Protein AF-A0A4R1AKG6-F1 (afdb_monomer)

Foldseek 3Di:
DDAWEWEWEAEPVRQKIFIDINQFTDDIGRDDDPVNVVVVCVVGPGHPYYWYWYFHVVVCVVVPNDDDRGNVVRDPVGIDTDD

Mean predicted aligned error: 4.7 Å

pLDDT: mean 86.47, std 7.65, range [57.28, 95.62]

Structure (mmCIF, N/CA/C/O backbone):
data_AF-A0A4R1AKG6-F1
#
_entry.id   AF-A0A4R1AKG6-F1
#
loop_
_atom_site.group_PDB
_atom_site.id
_atom_site.type_symbol
_atom_site.label_atom_id
_atom_site.label_alt_id
_atom_site.label_comp_id
_atom_site.label_asym_id
_atom_site.label_entity_id
_atom_site.label_seq_id
_atom_site.pdbx_PDB_ins_code
_atom_site.Cartn_x
_atom_site.Cartn_y
_atom_site.Cartn_z
_atom_site.occupancy
_atom_site.B_iso_or_equiv
_atom_site.auth_seq_id
_atom_site.auth_comp_id
_atom_site.auth_asym_id
_atom_site.auth_atom_id
_atom_site.pdbx_PDB_model_num
ATOM 1 N N . MET A 1 1 ? -18.788 -7.719 13.612 1.00 57.28 1 MET A N 1
ATOM 2 C CA . MET A 1 1 ? -18.312 -6.540 12.868 1.00 57.28 1 MET A CA 1
ATOM 3 C C . MET A 1 1 ? -17.228 -7.051 11.953 1.00 57.28 1 MET A C 1
ATOM 5 O O . MET A 1 1 ? -16.307 -7.681 12.458 1.00 57.28 1 MET A O 1
ATOM 9 N N . GLU A 1 2 ? -17.404 -6.908 10.646 1.00 75.06 2 GLU A N 1
ATOM 10 C CA . GLU A 1 2 ? -16.327 -7.163 9.687 1.00 75.06 2 GLU A CA 1
ATOM 11 C C . GLU A 1 2 ? -15.376 -5.965 9.795 1.00 75.06 2 GLU A C 1
ATOM 13 O O . GLU A 1 2 ? -15.835 -4.825 9.785 1.00 75.06 2 GLU A O 1
ATOM 18 N N . GLY A 1 3 ? -14.101 -6.214 10.090 1.00 85.06 3 GLY A N 1
ATOM 19 C CA . GLY A 1 3 ? -13.093 -5.158 10.157 1.00 85.06 3 GLY A CA 1
ATOM 20 C C . GLY A 1 3 ? -12.398 -4.961 8.823 1.00 85.06 3 GLY A C 1
ATOM 21 O O . GLY A 1 3 ? -12.553 -5.781 7.924 1.00 85.06 3 GLY A O 1
ATOM 22 N N . TYR A 1 4 ? -11.619 -3.891 8.723 1.00 89.38 4 TYR A N 1
ATOM 23 C CA . TYR A 1 4 ? -10.925 -3.522 7.493 1.00 89.38 4 TYR A CA 1
ATOM 24 C C . TYR A 1 4 ? -9.612 -4.293 7.343 1.00 89.38 4 TYR A C 1
ATOM 26 O O . TYR A 1 4 ? -8.848 -4.429 8.307 1.00 89.38 4 TYR A O 1
ATOM 34 N N . SER A 1 5 ? -9.329 -4.763 6.130 1.00 92.56 5 SER A N 1
ATOM 35 C CA . SER A 1 5 ? -8.016 -5.282 5.756 1.00 92.56 5 SER A CA 1
ATOM 36 C C . SER A 1 5 ? -7.199 -4.188 5.090 1.00 92.56 5 SER A C 1
ATOM 38 O O . SER A 1 5 ? -7.613 -3.623 4.079 1.00 92.56 5 SER A O 1
ATOM 40 N N . LEU A 1 6 ? -6.011 -3.927 5.626 1.00 93.31 6 LEU A N 1
ATOM 41 C CA . LEU A 1 6 ? -5.066 -2.981 5.055 1.00 93.31 6 LEU A CA 1
ATOM 42 C C . LEU A 1 6 ? -3.969 -3.717 4.290 1.00 93.31 6 LEU A C 1
ATOM 44 O O . LEU A 1 6 ? -3.380 -4.682 4.784 1.00 93.31 6 LEU A O 1
ATOM 48 N N . THR A 1 7 ? -3.657 -3.234 3.095 1.00 94.56 7 THR A N 1
ATOM 49 C CA . THR A 1 7 ? -2.536 -3.727 2.301 1.00 94.56 7 THR A CA 1
ATOM 50 C C . THR A 1 7 ? -1.647 -2.568 1.888 1.00 94.56 7 THR A C 1
ATOM 52 O O . THR A 1 7 ? -2.076 -1.672 1.168 1.00 94.56 7 THR A O 1
ATOM 55 N N . LEU A 1 8 ? -0.397 -2.602 2.335 1.00 93.38 8 LEU A N 1
ATOM 56 C CA . LEU A 1 8 ? 0.653 -1.698 1.891 1.00 93.38 8 LEU A CA 1
ATOM 57 C C . LEU A 1 8 ? 1.381 -2.325 0.706 1.00 93.38 8 LEU A C 1
ATOM 59 O O . LEU A 1 8 ? 1.929 -3.420 0.826 1.00 93.38 8 LEU A O 1
ATOM 63 N N . VAL A 1 9 ? 1.426 -1.623 -0.417 1.00 93.12 9 VAL A N 1
ATOM 64 C CA . VAL A 1 9 ? 2.257 -1.985 -1.565 1.00 93.12 9 VAL A CA 1
ATOM 65 C C . VAL A 1 9 ? 3.350 -0.937 -1.699 1.00 93.12 9 VAL A C 1
ATOM 67 O O . VAL A 1 9 ? 3.060 0.252 -1.768 1.00 93.12 9 VAL A O 1
ATOM 70 N N . ARG A 1 10 ? 4.607 -1.372 -1.712 1.00 92.06 10 ARG A N 1
ATOM 71 C CA . ARG A 1 10 ? 5.778 -0.508 -1.898 1.00 92.06 10 ARG A CA 1
ATOM 72 C C . ARG A 1 10 ? 6.462 -0.844 -3.203 1.00 92.06 10 ARG A C 1
ATOM 74 O O . ARG A 1 10 ? 6.577 -2.026 -3.514 1.00 92.06 10 ARG A O 1
ATOM 81 N N . SER A 1 11 ? 6.953 0.134 -3.943 1.00 90.25 11 SER A N 1
ATOM 82 C CA . SER A 1 11 ? 7.938 -0.161 -4.980 1.00 90.25 11 SER A CA 1
ATOM 83 C C . SER A 1 11 ? 9.209 -0.738 -4.350 1.00 90.25 11 SER A C 1
ATOM 85 O O . SER A 1 11 ? 9.522 -0.500 -3.179 1.00 90.25 11 SER A O 1
ATOM 87 N N . ASP A 1 12 ? 9.909 -1.583 -5.093 1.00 88.19 12 ASP A N 1
ATOM 88 C CA . ASP A 1 12 ? 11.135 -2.240 -4.644 1.00 88.19 12 ASP A CA 1
ATOM 89 C C . ASP A 1 12 ? 12.331 -1.286 -4.528 1.00 88.19 12 ASP A C 1
ATOM 91 O O . ASP A 1 12 ? 13.222 -1.534 -3.713 1.00 88.19 12 ASP A O 1
ATOM 95 N N . ASP A 1 13 ? 12.315 -0.175 -5.263 1.00 84.81 13 ASP A N 1
ATOM 96 C CA . ASP A 1 13 ? 13.215 0.970 -5.069 1.00 84.81 13 ASP A CA 1
ATOM 97 C C . ASP A 1 13 ? 12.891 1.803 -3.809 1.00 84.81 13 ASP A C 1
ATOM 99 O O . ASP A 1 13 ? 13.747 2.542 -3.322 1.00 84.81 13 ASP A O 1
ATOM 103 N N . GLY A 1 14 ? 11.699 1.627 -3.226 1.00 82.69 14 GLY A N 1
ATOM 104 C CA . GLY A 1 14 ? 11.218 2.362 -2.056 1.00 82.69 14 GLY A CA 1
ATOM 105 C C . GLY A 1 14 ? 10.692 3.770 -2.350 1.00 82.69 14 GLY A C 1
ATOM 106 O O . GLY A 1 14 ? 10.356 4.486 -1.403 1.00 82.69 14 GLY A O 1
ATOM 107 N N . ASP A 1 15 ? 10.596 4.164 -3.619 1.00 85.31 15 ASP A N 1
ATOM 108 C CA . ASP A 1 15 ? 10.204 5.516 -4.024 1.00 85.31 15 ASP A CA 1
ATOM 109 C C . ASP A 1 15 ? 8.697 5.757 -3.969 1.00 85.31 15 ASP A C 1
ATOM 111 O O . ASP A 1 15 ? 8.279 6.907 -3.847 1.00 85.31 15 ASP A O 1
ATOM 115 N N . TRP A 1 16 ? 7.883 4.706 -4.043 1.00 89.62 16 TRP A N 1
ATOM 116 C CA . TRP A 1 16 ? 6.429 4.778 -4.103 1.00 89.62 16 TRP A CA 1
ATOM 117 C C . TRP A 1 16 ? 5.771 3.842 -3.099 1.00 89.62 16 TRP A C 1
ATOM 119 O O . TRP A 1 16 ? 6.163 2.688 -2.918 1.00 89.62 16 TRP A O 1
ATOM 129 N N . GLU A 1 17 ? 4.700 4.328 -2.484 1.00 92.38 17 GLU A N 1
ATOM 130 C CA . GLU A 1 17 ? 3.858 3.549 -1.588 1.00 92.38 17 GLU A CA 1
ATOM 131 C C . GLU A 1 17 ? 2.384 3.753 -1.946 1.00 92.38 17 GLU A C 1
ATOM 133 O O . GLU A 1 17 ? 1.950 4.874 -2.210 1.00 92.38 17 GLU A O 1
ATOM 138 N N . GLY A 1 18 ? 1.618 2.664 -1.943 1.00 93.06 18 GLY A N 1
ATOM 139 C CA . GLY A 1 18 ? 0.173 2.643 -2.131 1.00 93.06 18 GLY A CA 1
ATOM 140 C C . GLY A 1 18 ? -0.491 1.883 -0.988 1.00 93.06 18 GLY A C 1
ATOM 141 O O . GLY A 1 18 ? -0.111 0.751 -0.674 1.00 93.06 18 GLY A O 1
ATOM 142 N N . LEU A 1 19 ? -1.481 2.502 -0.355 1.00 93.94 19 LEU A N 1
ATOM 143 C CA . LEU A 1 19 ? -2.276 1.915 0.716 1.00 93.94 19 LEU A CA 1
ATOM 144 C C . LEU A 1 19 ? -3.657 1.542 0.206 1.00 93.94 19 LEU A C 1
ATOM 146 O O . LEU A 1 19 ? -4.416 2.387 -0.263 1.00 93.94 19 LEU A O 1
ATOM 150 N N . TYR A 1 20 ? -3.983 0.264 0.354 1.00 94.56 20 TYR A N 1
ATOM 151 C CA . TYR A 1 20 ? -5.267 -0.299 -0.019 1.00 94.56 20 TYR A CA 1
ATOM 152 C C . TYR A 1 20 ? -6.067 -0.661 1.227 1.00 94.56 20 TYR A C 1
ATOM 154 O O . TYR A 1 20 ? -5.545 -1.298 2.145 1.00 94.56 20 TYR A O 1
ATOM 162 N N . VAL A 1 21 ? -7.352 -0.323 1.216 1.00 94.25 21 VAL A N 1
ATOM 163 C CA . VAL A 1 21 ?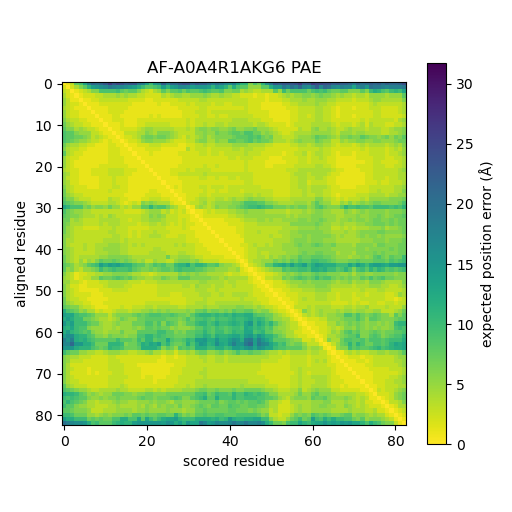 -8.343 -0.732 2.213 1.00 94.25 21 VAL A CA 1
ATOM 164 C C . VAL A 1 21 ? -9.339 -1.658 1.525 1.00 94.25 21 VAL A C 1
ATOM 166 O O . VAL A 1 21 ? -9.957 -1.284 0.530 1.00 94.25 21 VAL A O 1
ATOM 169 N N . ASP A 1 22 ? -9.440 -2.899 2.000 1.00 94.12 22 ASP A N 1
ATOM 170 C CA . ASP A 1 22 ? -10.256 -3.966 1.399 1.00 94.12 22 ASP A CA 1
ATOM 171 C C . ASP A 1 22 ? -10.001 -4.149 -0.111 1.00 94.12 22 ASP A C 1
ATOM 173 O O . ASP A 1 22 ? -10.898 -4.427 -0.909 1.00 94.12 22 ASP A O 1
ATOM 177 N N . GLY A 1 23 ? -8.735 -3.986 -0.507 1.00 94.12 23 GLY A N 1
ATOM 178 C CA . GLY A 1 23 ? -8.285 -4.119 -1.891 1.00 94.12 23 GLY A CA 1
ATOM 179 C C . GLY A 1 23 ? -8.565 -2.906 -2.783 1.00 94.12 23 GLY A C 1
ATOM 180 O O . GLY A 1 23 ? -8.332 -3.002 -3.987 1.00 94.12 23 GLY A O 1
ATOM 181 N N . ILE A 1 24 ? -9.028 -1.783 -2.228 1.00 95.62 24 ILE A N 1
ATOM 182 C CA . ILE A 1 24 ? -9.246 -0.516 -2.939 1.00 95.62 24 ILE A CA 1
ATOM 183 C C . ILE A 1 24 ? -8.185 0.50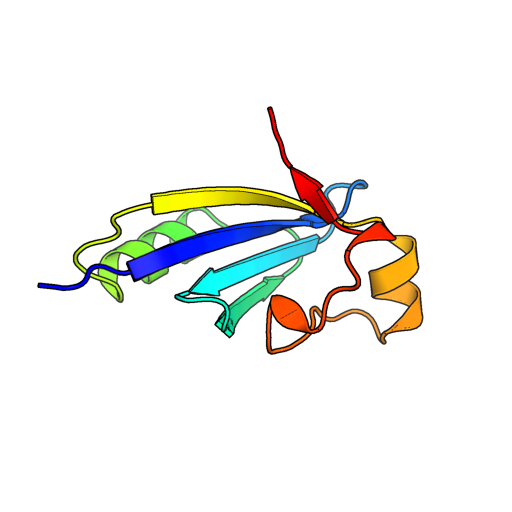2 -2.530 1.00 95.62 24 ILE A C 1
ATOM 185 O O . ILE A 1 24 ? -7.972 0.702 -1.337 1.00 95.62 24 ILE A O 1
ATOM 189 N N . LEU A 1 25 ? -7.540 1.145 -3.504 1.00 94.38 25 LEU A N 1
ATOM 190 C CA . LEU A 1 25 ? -6.540 2.181 -3.261 1.00 94.38 25 LEU A CA 1
ATOM 191 C C . LEU A 1 25 ? -7.188 3.373 -2.542 1.00 94.38 25 LEU A C 1
ATOM 193 O O . LEU A 1 25 ? -8.126 3.982 -3.060 1.00 94.38 25 LEU A O 1
ATOM 197 N N . ASP A 1 26 ? -6.690 3.682 -1.348 1.00 94.25 26 ASP A N 1
ATOM 198 C CA . ASP A 1 26 ? -7.127 4.816 -0.528 1.00 94.25 26 ASP A CA 1
ATOM 199 C C . ASP A 1 26 ? -6.176 6.009 -0.688 1.00 94.25 26 ASP A C 1
ATOM 201 O O . ASP A 1 26 ? -6.624 7.127 -0.939 1.00 94.25 26 ASP A O 1
ATOM 205 N N . ILE A 1 27 ? -4.864 5.770 -0.603 1.00 93.06 27 ILE A N 1
ATOM 206 C CA . ILE A 1 27 ? -3.835 6.803 -0.764 1.00 93.06 27 ILE A CA 1
ATOM 207 C C . ILE A 1 27 ? -2.573 6.232 -1.415 1.00 93.06 27 ILE A C 1
ATOM 209 O O . ILE A 1 27 ? -2.205 5.082 -1.179 1.00 93.06 27 ILE A O 1
ATOM 213 N N . GLU A 1 28 ? -1.896 7.050 -2.216 1.00 93.19 28 GLU A N 1
ATOM 214 C CA . GLU A 1 28 ? -0.579 6.760 -2.782 1.00 93.19 28 GLU A CA 1
ATOM 215 C C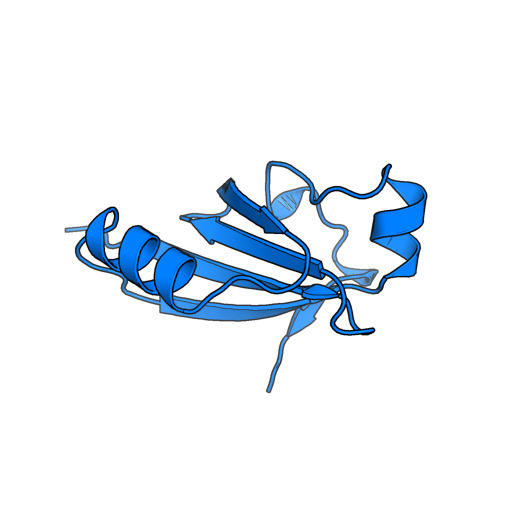 . GLU A 1 28 ? 0.339 7.983 -2.715 1.00 93.19 28 GLU A C 1
ATOM 217 O O . GLU A 1 28 ? -0.132 9.123 -2.650 1.00 93.19 28 GLU A O 1
ATOM 222 N N . GLY A 1 29 ? 1.650 7.758 -2.754 1.00 90.31 29 GLY A N 1
ATOM 223 C CA . GLY A 1 29 ? 2.617 8.842 -2.871 1.00 90.31 29 GLY A CA 1
ATOM 224 C C . GLY A 1 29 ? 4.072 8.409 -2.753 1.00 90.31 29 GLY A C 1
ATOM 225 O O . GLY A 1 29 ? 4.390 7.250 -2.479 1.00 90.31 29 GLY A O 1
ATOM 226 N N . HIS A 1 30 ? 4.956 9.393 -2.928 1.00 85.88 30 HIS A N 1
ATOM 227 C CA . HIS A 1 30 ? 6.383 9.236 -2.695 1.00 85.88 30 HIS A CA 1
ATOM 228 C C . HIS A 1 30 ? 6.680 9.224 -1.196 1.00 85.88 30 HIS A C 1
ATOM 230 O O . HIS A 1 30 ? 6.852 10.286 -0.600 1.00 85.88 30 HIS A O 1
ATOM 236 N N . SER A 1 31 ? 6.732 8.030 -0.602 1.00 82.81 31 SER A N 1
ATOM 237 C CA . SER A 1 31 ? 6.906 7.812 0.841 1.00 82.81 31 SER A CA 1
ATOM 238 C C . SER A 1 31 ? 5.784 8.441 1.683 1.00 82.81 31 SER A C 1
ATOM 240 O O . SER A 1 31 ? 5.774 9.640 1.970 1.00 82.81 31 SER A O 1
ATOM 242 N N . LEU A 1 32 ? 4.821 7.624 2.107 1.00 87.62 32 LEU A N 1
ATOM 243 C CA . LEU A 1 32 ? 3.716 8.079 2.944 1.00 87.62 32 LEU A CA 1
ATOM 244 C C . LEU A 1 32 ? 4.233 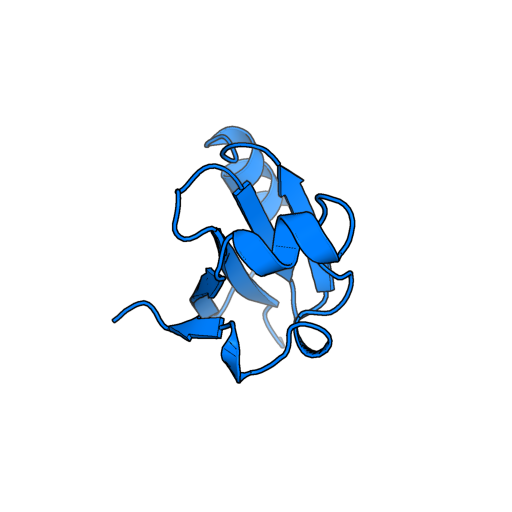8.464 4.329 1.00 87.62 32 LEU A C 1
ATOM 246 O O . LEU A 1 32 ? 5.010 7.752 4.973 1.00 87.62 32 LEU A O 1
ATOM 250 N N . SER A 1 33 ? 3.781 9.615 4.811 1.00 88.62 33 SER A N 1
ATOM 251 C CA . SER A 1 33 ? 4.206 10.138 6.099 1.00 88.62 33 SER A CA 1
ATOM 252 C C . SER A 1 33 ? 3.508 9.415 7.250 1.00 88.62 33 SER A C 1
ATOM 254 O O . SER A 1 33 ? 2.420 8.856 7.113 1.00 88.62 33 SER A O 1
ATOM 256 N N . ASN A 1 34 ? 4.079 9.511 8.453 1.00 87.69 34 ASN A N 1
ATOM 257 C CA . ASN A 1 34 ? 3.412 9.029 9.667 1.00 87.69 34 ASN A CA 1
ATOM 258 C C . ASN A 1 34 ? 2.022 9.664 9.873 1.00 87.69 34 ASN A C 1
ATOM 260 O O . ASN A 1 34 ? 1.169 9.052 10.511 1.00 87.69 34 ASN A O 1
ATOM 264 N N . TYR A 1 35 ? 1.786 10.877 9.359 1.00 90.75 35 TYR A N 1
ATOM 265 C CA . TYR A 1 35 ? 0.478 11.528 9.443 1.00 90.75 35 TYR A CA 1
ATOM 266 C C . TYR A 1 35 ? -0.560 10.844 8.556 1.00 90.75 35 TYR A C 1
ATOM 268 O O . TYR A 1 35 ? -1.685 10.664 9.010 1.00 90.75 35 TYR A O 1
ATOM 276 N N . ASP A 1 36 ? -0.177 10.403 7.357 1.00 89.62 36 ASP A N 1
ATOM 277 C CA . ASP A 1 36 ? -1.065 9.678 6.439 1.00 89.62 36 ASP A CA 1
ATOM 278 C C . ASP A 1 36 ? -1.517 8.350 7.058 1.00 89.62 36 ASP A C 1
ATOM 280 O O . ASP A 1 36 ? -2.696 7.999 7.038 1.00 89.62 36 ASP A O 1
ATOM 284 N N . TRP A 1 37 ? -0.588 7.657 7.721 1.00 85.31 37 TRP A N 1
ATOM 285 C CA . TRP A 1 37 ? -0.879 6.446 8.485 1.00 85.31 37 TRP A CA 1
ATOM 286 C C . TRP A 1 37 ? -1.824 6.693 9.664 1.00 85.31 37 TRP A C 1
ATOM 288 O O . TRP A 1 37 ? -2.761 5.922 9.879 1.00 85.31 37 TRP A O 1
ATOM 298 N N . ILE A 1 38 ? -1.591 7.758 10.437 1.00 87.38 38 ILE A N 1
ATOM 299 C CA . ILE A 1 38 ? -2.453 8.120 11.572 1.00 87.38 38 ILE A CA 1
ATOM 300 C C . ILE A 1 38 ? -3.857 8.486 11.086 1.00 87.38 38 ILE A C 1
ATOM 302 O O . ILE A 1 38 ? -4.839 8.044 11.687 1.00 87.38 38 ILE A O 1
ATOM 306 N N . ASP A 1 39 ? -3.963 9.265 10.011 1.00 88.94 39 ASP A N 1
ATOM 307 C CA . ASP A 1 39 ? -5.241 9.643 9.414 1.00 88.94 39 ASP A CA 1
ATOM 308 C C . ASP A 1 39 ? -6.010 8.407 8.935 1.00 88.94 39 ASP A C 1
ATOM 310 O O . ASP A 1 39 ? -7.171 8.228 9.305 1.00 88.94 39 ASP A O 1
ATOM 314 N N . LEU A 1 40 ? -5.344 7.487 8.229 1.00 86.44 40 LEU A N 1
ATOM 315 C CA . LEU A 1 40 ? -5.961 6.248 7.761 1.00 86.44 40 LEU A CA 1
ATOM 316 C C . LEU A 1 40 ? -6.487 5.402 8.927 1.00 86.44 40 LEU A C 1
ATOM 318 O O . LEU A 1 40 ? -7.658 5.017 8.932 1.00 86.44 40 LEU A O 1
ATOM 322 N N . ILE A 1 41 ? -5.662 5.150 9.948 1.00 85.25 41 ILE A N 1
ATOM 323 C CA . ILE A 1 41 ? -6.073 4.374 11.132 1.00 85.25 41 ILE A CA 1
ATOM 324 C C . ILE A 1 41 ? -7.261 5.044 11.842 1.00 85.25 41 ILE A C 1
ATOM 326 O O . ILE A 1 41 ? -8.143 4.358 12.358 1.00 85.25 41 ILE A O 1
ATOM 330 N N . THR A 1 42 ? -7.308 6.378 11.848 1.00 86.69 42 THR A N 1
ATOM 331 C CA . THR A 1 42 ? -8.399 7.147 12.463 1.00 86.69 42 THR A CA 1
ATOM 332 C C . THR A 1 42 ? -9.690 7.077 11.640 1.00 86.69 42 THR A C 1
ATOM 334 O O . THR A 1 42 ? -10.778 6.964 12.212 1.00 86.69 42 THR A O 1
ATOM 337 N N . ARG A 1 43 ? -9.596 7.123 10.303 1.00 86.81 43 ARG A N 1
ATOM 338 C CA . ARG A 1 43 ? -10.742 6.991 9.385 1.00 86.81 43 ARG A CA 1
ATOM 339 C C . ARG A 1 43 ? -11.329 5.579 9.401 1.00 86.81 43 ARG A C 1
ATOM 341 O O . ARG A 1 43 ? -12.551 5.42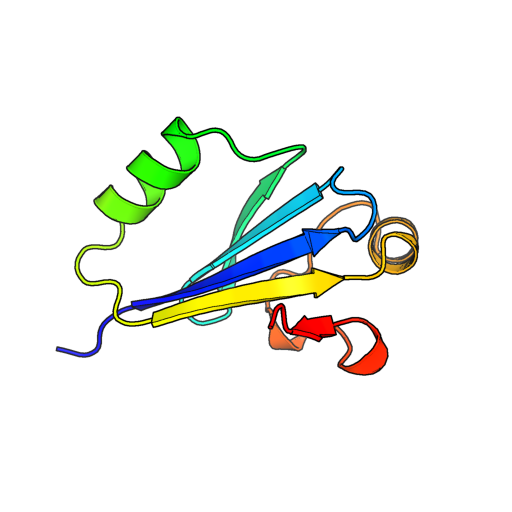3 9.385 1.00 86.81 43 ARG A O 1
ATOM 348 N N . HIS A 1 44 ? -10.476 4.561 9.484 1.00 83.69 44 HIS A N 1
ATOM 349 C CA . HIS A 1 44 ? -10.853 3.150 9.432 1.00 83.69 44 HIS A CA 1
ATOM 350 C C . HIS A 1 44 ? -10.736 2.496 10.807 1.00 83.69 44 HIS A C 1
ATOM 352 O O . HIS A 1 44 ? -9.856 1.681 11.079 1.00 83.69 44 HIS A O 1
ATOM 358 N N . ASN A 1 45 ? -11.674 2.842 11.691 1.00 73.75 45 ASN A N 1
ATOM 359 C CA . ASN A 1 45 ? -11.814 2.162 12.973 1.00 73.75 45 ASN A CA 1
ATOM 360 C C . ASN A 1 45 ? -11.996 0.652 12.743 1.00 73.75 45 ASN A C 1
ATOM 362 O O . ASN A 1 45 ? -12.880 0.253 11.987 1.00 73.75 45 ASN A O 1
ATOM 366 N N . TYR A 1 46 ? -11.206 -0.165 13.451 1.00 85.00 46 TYR A N 1
ATOM 367 C CA . TYR A 1 46 ? -11.247 -1.637 13.418 1.00 85.00 46 TYR A CA 1
ATOM 368 C C . TYR A 1 46 ? -10.517 -2.301 12.229 1.00 85.00 46 TYR A C 1
ATOM 370 O O . TYR A 1 46 ? -11.083 -3.128 11.516 1.00 85.00 46 TYR A O 1
ATOM 378 N N . ILE A 1 47 ? -9.232 -1.976 12.047 1.00 86.19 47 ILE A N 1
ATOM 379 C CA . ILE A 1 47 ? -8.319 -2.733 11.171 1.00 86.19 47 ILE A CA 1
ATOM 380 C C . ILE A 1 47 ? 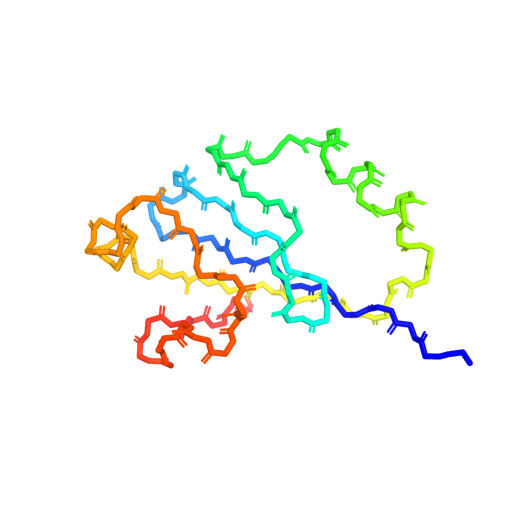-8.042 -4.109 11.795 1.00 86.19 47 ILE A C 1
ATOM 382 O O . ILE A 1 47 ? -7.613 -4.195 12.948 1.00 86.19 47 ILE A O 1
ATOM 386 N N . VAL A 1 48 ? -8.284 -5.183 11.042 1.00 89.25 48 VAL A N 1
ATOM 387 C CA . VAL A 1 48 ? -8.135 -6.578 11.509 1.00 89.25 48 VAL A CA 1
ATOM 388 C C . VAL A 1 48 ? -6.920 -7.290 10.923 1.00 89.25 48 VAL A C 1
ATOM 390 O O . VAL A 1 48 ? -6.452 -8.272 11.498 1.00 89.25 48 VAL A O 1
ATOM 393 N N . SER A 1 49 ? -6.386 -6.789 9.811 1.00 89.31 49 SER A N 1
ATOM 394 C CA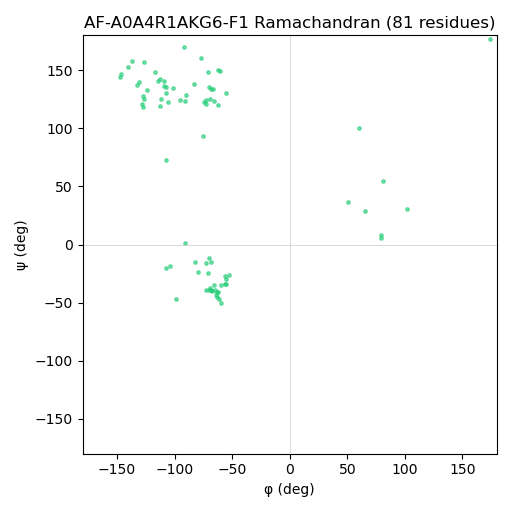 . SER A 1 49 ? -5.193 -7.322 9.158 1.00 89.31 49 SER A CA 1
ATOM 395 C C . SER A 1 49 ? -4.399 -6.209 8.491 1.00 89.31 49 SER A C 1
ATOM 397 O O . SER A 1 49 ? -4.966 -5.260 7.954 1.00 89.31 49 SER A O 1
ATOM 399 N N . ILE A 1 50 ? -3.075 -6.351 8.528 1.00 90.44 50 ILE A N 1
ATOM 400 C CA . ILE A 1 50 ? -2.131 -5.515 7.792 1.00 90.44 50 ILE A CA 1
ATOM 401 C C . ILE A 1 50 ? -1.207 -6.464 7.038 1.00 90.44 50 ILE A C 1
ATOM 403 O O . ILE A 1 50 ? -0.538 -7.297 7.652 1.00 90.44 50 ILE A O 1
ATOM 407 N N . GLU A 1 51 ? -1.178 -6.347 5.717 1.00 92.69 51 GLU A N 1
ATOM 408 C CA . GLU A 1 51 ? -0.229 -7.055 4.860 1.00 92.69 51 GLU A CA 1
ATOM 409 C C . GLU A 1 51 ? 0.671 -6.062 4.126 1.00 92.69 51 GLU A C 1
ATOM 411 O O . GLU A 1 51 ? 0.248 -4.954 3.800 1.00 92.69 51 GLU A O 1
ATOM 416 N N . GLN A 1 52 ? 1.911 -6.469 3.849 1.00 92.25 52 GLN A N 1
ATOM 417 C CA . GLN A 1 52 ? 2.859 -5.677 3.073 1.00 92.25 52 GLN A CA 1
ATOM 418 C C . GLN A 1 52 ? 3.371 -6.474 1.872 1.00 92.25 52 GLN A C 1
ATOM 420 O O . GLN A 1 52 ? 3.805 -7.625 2.002 1.00 92.25 52 GLN A O 1
ATOM 425 N N . PHE A 1 53 ? 3.371 -5.821 0.716 1.00 92.50 53 PHE A N 1
ATOM 426 C CA . PHE A 1 53 ? 3.908 -6.327 -0.536 1.00 92.50 53 PHE A CA 1
ATOM 427 C C . PHE A 1 53 ? 4.898 -5.340 -1.143 1.00 92.50 53 PHE A C 1
ATOM 429 O O . PHE A 1 53 ? 4.850 -4.138 -0.885 1.00 92.50 53 PHE A O 1
ATOM 436 N N . TYR A 1 54 ? 5.767 -5.878 -1.986 1.00 91.38 54 TYR A N 1
ATOM 437 C CA . TYR A 1 54 ? 6.622 -5.127 -2.883 1.00 91.38 54 TYR A CA 1
ATOM 438 C C . TYR A 1 54 ? 6.154 -5.318 -4.323 1.00 91.38 54 TYR A C 1
ATOM 440 O O . TYR A 1 54 ? 5.764 -6.428 -4.696 1.00 91.38 54 TYR A O 1
ATOM 448 N N . ILE A 1 55 ? 6.201 -4.248 -5.108 1.00 88.56 55 ILE A N 1
ATOM 449 C CA . ILE A 1 55 ? 5.964 -4.226 -6.548 1.00 88.56 55 ILE A CA 1
ATOM 450 C C . ILE A 1 55 ? 7.277 -3.893 -7.260 1.00 88.56 55 ILE A C 1
ATOM 452 O O . ILE A 1 55 ? 8.052 -3.089 -6.755 1.00 88.56 55 ILE A O 1
ATOM 456 N N . ASN A 1 56 ? 7.543 -4.509 -8.412 1.00 84.69 56 ASN A N 1
ATOM 457 C CA . ASN A 1 56 ? 8.662 -4.076 -9.257 1.00 84.69 56 ASN A CA 1
ATOM 458 C C . ASN A 1 56 ? 8.368 -2.660 -9.787 1.00 84.69 56 ASN A C 1
ATOM 460 O O . ASN A 1 56 ? 7.326 -2.464 -10.422 1.00 84.69 56 ASN A O 1
ATOM 464 N N . GLY A 1 57 ? 9.264 -1.704 -9.525 1.00 74.12 57 GLY A N 1
ATOM 465 C CA . GLY A 1 57 ? 9.152 -0.308 -9.956 1.00 74.12 57 GLY A CA 1
ATOM 466 C C . GLY A 1 57 ? 8.961 -0.131 -11.466 1.00 74.12 57 GLY A C 1
ATOM 467 O O . GLY A 1 57 ? 8.220 0.761 -11.874 1.00 74.12 57 GLY A O 1
ATOM 468 N N . GLU A 1 58 ? 9.487 -1.044 -12.295 1.00 76.62 58 GLU A N 1
ATOM 469 C CA . GLU A 1 58 ? 9.278 -1.045 -13.756 1.00 76.62 58 GLU A CA 1
ATOM 470 C C . GLU A 1 58 ? 7.783 -1.049 -14.124 1.00 76.62 58 GLU A C 1
ATOM 472 O O . GLU A 1 58 ? 7.373 -0.409 -15.089 1.00 76.62 58 GLU A O 1
ATOM 477 N N . LEU A 1 59 ? 6.935 -1.712 -13.327 1.00 76.50 59 LEU A N 1
ATOM 478 C CA . LEU A 1 59 ? 5.492 -1.719 -13.565 1.00 76.50 59 LEU A CA 1
ATOM 479 C C . LEU A 1 59 ? 4.865 -0.344 -13.338 1.00 76.50 59 LEU A C 1
ATOM 481 O O . LEU A 1 59 ? 3.980 0.036 -14.098 1.00 76.50 59 LEU A O 1
ATOM 485 N N . LEU A 1 60 ? 5.296 0.395 -12.311 1.00 75.94 60 LEU A N 1
ATOM 486 C CA . LEU A 1 60 ? 4.789 1.746 -12.052 1.00 75.94 60 LEU A CA 1
ATOM 487 C C . LEU A 1 60 ? 5.174 2.692 -13.191 1.00 75.94 60 LEU A C 1
ATOM 489 O O . LEU A 1 60 ? 4.347 3.497 -13.616 1.00 75.94 60 LEU A O 1
ATOM 493 N N . GLU A 1 61 ? 6.383 2.555 -13.735 1.00 73.81 61 GLU A N 1
ATOM 494 C CA . GLU A 1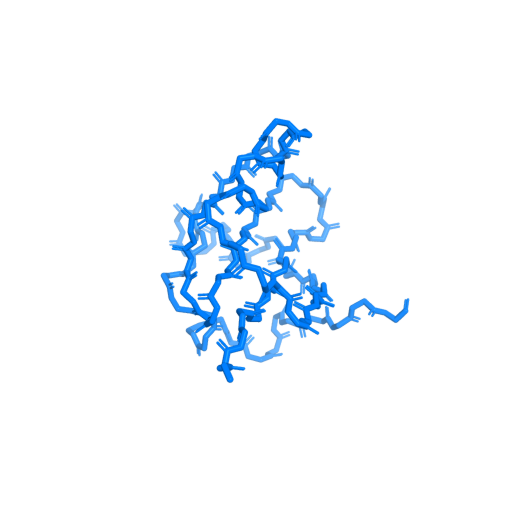 61 ? 6.805 3.302 -14.923 1.00 73.81 61 GLU A CA 1
ATOM 495 C C . GLU A 1 61 ? 5.946 2.958 -16.154 1.00 73.81 61 GLU A C 1
ATOM 497 O O . GLU A 1 61 ? 5.536 3.857 -16.891 1.00 73.81 61 GLU A O 1
ATOM 502 N N . GLU A 1 62 ? 5.610 1.679 -16.352 1.00 75.25 62 GLU A N 1
ATOM 503 C CA . GLU A 1 62 ? 4.793 1.208 -17.480 1.00 75.25 62 GLU A CA 1
ATOM 504 C C . GLU A 1 62 ? 3.322 1.654 -17.410 1.00 75.25 62 GLU A C 1
ATOM 506 O O . GLU A 1 62 ? 2.724 1.959 -18.447 1.00 75.25 62 GLU A O 1
ATOM 511 N N . ILE A 1 63 ? 2.721 1.702 -16.215 1.00 72.44 63 ILE A N 1
ATOM 512 C CA . ILE A 1 63 ? 1.285 2.007 -16.035 1.00 72.44 63 ILE A CA 1
ATOM 513 C C . ILE A 1 63 ? 0.981 3.497 -15.828 1.00 72.44 63 ILE A C 1
ATOM 515 O O . ILE A 1 63 ? -0.187 3.868 -15.706 1.00 72.44 63 ILE A O 1
ATOM 519 N N . GLY A 1 64 ? 2.001 4.358 -15.855 1.00 69.81 64 GLY A N 1
ATOM 520 C CA . GLY A 1 64 ? 1.830 5.813 -15.832 1.00 69.81 64 GLY A CA 1
ATOM 521 C C . GLY A 1 64 ? 2.078 6.481 -14.478 1.00 69.81 64 GLY A C 1
ATOM 522 O O . GLY A 1 64 ? 1.490 7.527 -14.221 1.00 69.81 64 GLY A O 1
ATOM 523 N N . ALA A 1 65 ? 2.965 5.912 -13.656 1.00 75.69 65 ALA A N 1
ATOM 524 C CA . ALA A 1 65 ? 3.451 6.457 -12.383 1.00 75.69 65 ALA A CA 1
ATOM 525 C C . ALA A 1 65 ? 2.398 6.587 -11.262 1.00 75.69 65 ALA A C 1
ATOM 527 O O . ALA A 1 65 ? 2.540 7.433 -10.384 1.00 75.69 65 ALA A O 1
ATOM 528 N N . SER A 1 66 ? 1.377 5.726 -11.278 1.00 85.81 66 SER A N 1
ATOM 529 C CA . SER A 1 66 ? 0.379 5.573 -10.208 1.00 85.81 66 SER A CA 1
ATOM 530 C C . SER A 1 66 ? 0.032 4.100 -10.014 1.00 85.81 66 SER A C 1
ATOM 532 O O . SER A 1 66 ? 0.093 3.302 -10.952 1.00 85.81 66 SER A O 1
ATOM 534 N N . PHE A 1 67 ? -0.374 3.730 -8.806 1.00 90.44 67 PHE A N 1
ATOM 535 C CA . PHE A 1 67 ? -0.890 2.409 -8.492 1.00 90.44 67 PHE A CA 1
ATOM 536 C C . PHE A 1 67 ? -2.285 2.177 -9.108 1.00 90.44 67 PHE A C 1
ATOM 538 O O . PHE A 1 67 ? -3.088 3.108 -9.221 1.00 90.44 67 PHE A O 1
ATOM 545 N N . PRO A 1 68 ? -2.628 0.927 -9.480 1.00 91.25 68 PRO A N 1
ATOM 546 C CA . PRO A 1 68 ? -3.985 0.589 -9.898 1.00 91.25 68 PRO A CA 1
ATOM 547 C C . PRO A 1 68 ? -5.015 0.846 -8.795 1.00 91.25 68 PRO A C 1
ATOM 549 O O . PRO A 1 68 ? -4.736 0.680 -7.610 1.00 91.25 68 PRO A O 1
ATOM 552 N N . TYR A 1 69 ? -6.247 1.186 -9.178 1.00 93.06 69 TYR A N 1
ATOM 553 C CA . TYR A 1 69 ? -7.303 1.461 -8.201 1.00 93.06 69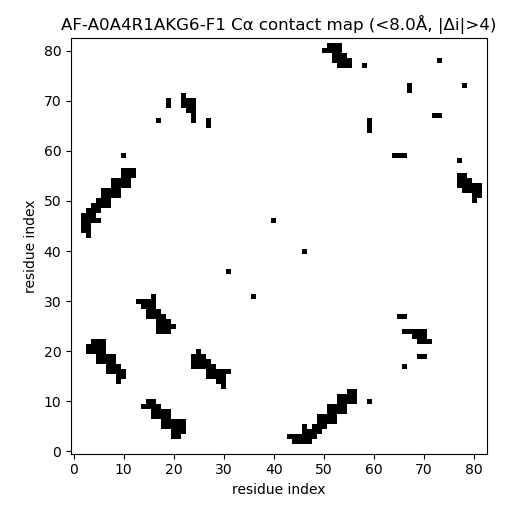 TYR A CA 1
ATOM 554 C C . TYR A 1 69 ? -7.680 0.216 -7.390 1.00 93.06 69 TYR A C 1
ATOM 556 O O . TYR A 1 69 ? -8.000 0.321 -6.204 1.00 93.06 69 TYR A O 1
ATOM 564 N N . LYS A 1 70 ? -7.647 -0.972 -8.005 1.00 95.12 70 LYS A N 1
ATOM 565 C CA . LYS A 1 70 ? -7.881 -2.237 -7.300 1.00 95.12 70 LYS A CA 1
ATOM 566 C C . LYS A 1 70 ? -6.583 -3.004 -7.144 1.00 95.12 70 LYS A C 1
ATOM 568 O O . LYS A 1 70 ? -5.869 -3.237 -8.113 1.00 95.12 70 LYS A O 1
ATOM 573 N N . LEU A 1 71 ? -6.353 -3.544 -5.952 1.00 93.00 71 LEU A N 1
ATOM 574 C CA . LEU A 1 71 ? -5.202 -4.404 -5.674 1.00 93.00 71 LEU A CA 1
ATOM 575 C C . LEU A 1 71 ? -5.146 -5.611 -6.628 1.00 93.00 71 LEU A C 1
ATOM 577 O O . LEU A 1 71 ? -4.072 -6.043 -7.032 1.00 93.00 71 LEU A O 1
ATOM 581 N N . SER A 1 72 ? -6.310 -6.131 -7.029 1.00 92.75 72 SER A N 1
ATOM 582 C CA . SER A 1 72 ? -6.434 -7.251 -7.969 1.00 92.75 72 SER A CA 1
ATOM 583 C C . SER A 1 72 ? -6.059 -6.919 -9.416 1.00 92.75 72 SER A C 1
ATOM 585 O O . SER A 1 72 ? -5.939 -7.835 -10.229 1.00 92.75 72 SER A O 1
ATOM 587 N N . GLU A 1 73 ? -5.888 -5.639 -9.754 1.00 91.12 73 GLU A N 1
ATOM 588 C CA . GLU A 1 73 ? -5.404 -5.196 -11.065 1.00 91.12 73 GLU A CA 1
ATOM 589 C C . GLU A 1 73 ? -3.874 -5.251 -11.150 1.00 91.12 73 GLU A C 1
ATOM 591 O O . GLU A 1 73 ? -3.332 -5.252 -12.255 1.00 91.12 73 GLU A O 1
ATOM 596 N N . ILE A 1 74 ? -3.170 -5.364 -10.015 1.00 88.56 74 ILE A N 1
ATOM 597 C CA . ILE A 1 74 ? -1.728 -5.597 -10.020 1.00 88.56 74 ILE A CA 1
ATOM 598 C C . ILE A 1 74 ? -1.463 -7.050 -10.447 1.00 88.56 74 ILE A C 1
ATOM 600 O O . ILE A 1 74 ? -1.908 -7.983 -9.769 1.00 88.56 74 ILE A O 1
ATOM 604 N N . PRO A 1 75 ? -0.716 -7.298 -11.538 1.00 85.12 75 PRO A N 1
ATOM 605 C CA . PRO A 1 75 ? -0.471 -8.661 -11.980 1.00 85.12 75 PRO A CA 1
ATOM 606 C C . PRO A 1 75 ? 0.395 -9.426 -10.966 1.00 85.12 75 PRO A C 1
ATOM 608 O O . PRO A 1 75 ? 1.447 -8.951 -10.541 1.00 85.12 75 PRO A O 1
ATOM 611 N N . ASN A 1 76 ? -0.002 -10.658 -10.629 1.00 79.69 76 ASN A N 1
ATOM 612 C CA . ASN A 1 76 ? 0.646 -11.485 -9.594 1.00 79.69 76 ASN A CA 1
ATOM 613 C C . ASN A 1 76 ? 2.168 -11.670 -9.762 1.00 79.69 76 ASN A C 1
ATOM 615 O O . ASN A 1 76 ? 2.859 -11.914 -8.781 1.00 79.69 76 ASN A O 1
ATOM 619 N N . GLY A 1 77 ? 2.704 -11.572 -10.986 1.00 79.31 77 GLY A N 1
ATOM 620 C CA . GLY A 1 77 ? 4.148 -11.669 -11.246 1.00 79.31 77 GLY A CA 1
ATOM 621 C C . GLY A 1 77 ? 4.967 -10.489 -10.709 1.00 79.31 77 GLY A C 1
ATOM 622 O O . GLY A 1 77 ? 6.187 -10.597 -10.594 1.00 79.31 77 GLY A O 1
ATOM 623 N N . TYR A 1 78 ? 4.295 -9.393 -10.361 1.00 82.56 78 TYR A N 1
ATOM 624 C CA . TYR A 1 78 ? 4.910 -8.158 -9.892 1.00 82.56 78 TYR A CA 1
ATOM 625 C C . TYR A 1 78 ? 4.771 -7.979 -8.381 1.00 82.56 78 TYR A C 1
ATOM 627 O O . TYR A 1 78 ? 5.561 -7.240 -7.814 1.00 82.56 78 TYR A O 1
ATOM 635 N N . LEU A 1 79 ? 3.841 -8.681 -7.721 1.00 85.12 79 LEU A N 1
ATOM 636 C CA . LEU A 1 79 ? 3.647 -8.619 -6.270 1.00 85.12 79 LEU A CA 1
ATOM 637 C C . LEU A 1 79 ? 4.484 -9.666 -5.535 1.00 85.12 79 LEU A C 1
ATOM 639 O O . LEU A 1 79 ? 4.404 -10.866 -5.803 1.00 85.12 79 LEU A O 1
ATOM 643 N N . ARG A 1 80 ? 5.238 -9.220 -4.532 1.00 86.88 80 ARG A N 1
ATOM 644 C CA . ARG A 1 80 ? 6.015 -10.086 -3.636 1.00 86.88 80 ARG A CA 1
ATOM 645 C C . ARG A 1 80 ? 5.669 -9.784 -2.191 1.00 86.88 80 ARG A C 1
ATOM 647 O O . ARG A 1 80 ? 5.779 -8.645 -1.757 1.00 86.88 80 ARG A O 1
ATOM 654 N N . LYS A 1 81 ? 5.263 -10.800 -1.431 1.00 84.75 81 LYS A N 1
ATOM 655 C CA . LYS A 1 81 ? 4.951 -10.636 -0.006 1.00 84.75 81 LYS A CA 1
ATOM 656 C C . LYS A 1 81 ? 6.231 -10.374 0.790 1.00 84.75 81 LYS A C 1
ATOM 658 O O . LYS A 1 81 ? 7.229 -11.064 0.580 1.00 84.75 81 LYS A O 1
ATOM 663 N N . SER A 1 82 ? 6.189 -9.402 1.699 1.00 78.12 82 SER A N 1
ATOM 664 C CA . SER A 1 82 ? 7.239 -9.233 2.708 1.00 78.12 82 SER A CA 1
ATOM 665 C C . SER A 1 82 ? 7.110 -10.358 3.739 1.00 78.12 82 SER A C 1
ATOM 667 O O . SER A 1 82 ? 6.029 -10.537 4.303 1.00 78.12 82 SER A O 1
ATOM 669 N N . TYR A 1 83 ? 8.181 -11.126 3.948 1.00 60.75 83 TYR A N 1
ATOM 670 C CA . TYR A 1 83 ? 8.271 -12.146 5.003 1.00 60.75 83 TYR A CA 1
ATOM 671 C C . TYR A 1 83 ? 8.861 -11.568 6.286 1.00 60.75 83 TYR A C 1
ATOM 673 O O . TYR A 1 83 ? 9.719 -10.662 6.171 1.00 60.75 83 TYR A O 1
#

Radius of gyration: 12.39 Å; Cα contacts (8 Å, |Δi|>4): 141; chains: 1; bounding box: 32×24×31 Å

Nearest PDB structures (foldseek):
  8aho-assembly1_A  TM=8.119E-01  e=4.944E-01  Mycobacterium tuberculosis
  4qra-assembly2_B  TM=7.987E-01  e=6.773E-01  Mycobacterium tuberculosis H37Rv
  4gsq-assembly1_A  TM=8.175E-01  e=7.681E-01  Mycobacterium tuberculosis
  5d7h-assembly1_A  TM=8.067E-01  e=7.213E-01  Mycobacterium tuberculosis CDC1551
  5uwv-assembly2_A  TM=7.928E-01  e=1.121E+00  Mycobacteroides abscessus ATCC 19977

Sequence (83 aa):
MEGYSLTLVRSDDGDWEGLYVDGILDIEGHSLSNYDWIDLITRHNYIVSIEQFYINGELLEEIGASFPYKLSEIPNGYLRKSY

Secondary structure (DSSP, 8-state):
-PPEEEEEEEETTSS-EEEEETTEEEEEESS--HHHHHHHHHHS--EEEEEEEEE-HHHHHHHTSS--SBGGGS-TTTEEE--

Organism: NCBI:txid1742358

Solvent-accessible surface area (backbone atoms only — not comparable to full-atom values): 4784 Å² total; per-residue (Å²): 131,91,56,44,38,37,36,41,38,25,28,70,85,58,60,38,32,36,37,20,53,75,47,33,57,73,50,71,42,72,55,76,48,74,64,59,53,52,50,48,54,66,74,47,74,54,67,73,45,80,47,50,33,34,30,53,49,68,55,33,64,74,69,70,72,54,80,61,62,38,56,85,70,54,58,73,94,42,58,41,76,68,128